Protein AF-A0A643C9S1-F1 (afdb_monomer_lite)

Sequence (107 aa):
MQVHRDAESQLVLQEWKKERKELREMTKGSFSAQFGSLFRIDQNPTYFLWRLSRFADIYMASLSCLLSYDISYTFYPRRTPLQHKLPAWSDRPPAARLPLLQEAQAK

Radius of gyration: 20.93 Å; chains: 1; bounding box: 56×40×50 Å

Organism: Balaenoptera physalus (NCBI:txid9770)

Structure (mmCIF, N/CA/C/O backbone):
data_AF-A0A643C9S1-F1
#
_entry.id   AF-A0A643C9S1-F1
#
loop_
_atom_site.group_PDB
_atom_site.id
_atom_site.type_symbol
_atom_site.label_atom_id
_atom_site.label_alt_id
_atom_site.label_comp_id
_atom_site.label_asym_id
_atom_site.label_entity_id
_atom_site.label_seq_id
_atom_site.pdbx_PDB_ins_code
_atom_site.Cartn_x
_atom_site.Cartn_y
_atom_site.Cartn_z
_atom_site.occupancy
_atom_site.B_iso_or_equiv
_atom_site.auth_seq_id
_atom_site.auth_comp_id
_atom_site.auth_asym_id
_atom_site.auth_atom_id
_atom_site.pdbx_PDB_model_num
ATOM 1 N N . MET A 1 1 ? -29.080 1.070 10.364 1.00 50.12 1 MET A N 1
ATOM 2 C CA . MET A 1 1 ? -27.969 0.913 11.328 1.00 50.12 1 MET A CA 1
ATOM 3 C C . MET A 1 1 ? -28.611 0.576 12.665 1.00 50.12 1 MET A C 1
ATOM 5 O O . MET A 1 1 ? -29.377 1.393 13.157 1.00 50.12 1 MET A O 1
ATOM 9 N N . GLN A 1 2 ? -28.451 -0.648 13.166 1.00 59.34 2 GLN A N 1
ATOM 10 C CA . GLN A 1 2 ? -29.134 -1.090 14.386 1.00 59.34 2 GLN A CA 1
ATOM 11 C C . GLN A 1 2 ? -28.427 -0.450 15.584 1.00 59.34 2 GLN A C 1
ATOM 13 O O . GLN A 1 2 ? -27.274 -0.759 15.873 1.00 59.34 2 GLN A O 1
ATOM 18 N N . VAL A 1 3 ? -29.072 0.539 16.200 1.00 69.25 3 VAL A N 1
ATOM 19 C CA . VAL A 1 3 ? -28.511 1.271 17.338 1.00 69.25 3 VAL A CA 1
ATOM 20 C C . VAL A 1 3 ? -28.886 0.495 18.593 1.00 69.25 3 VAL A C 1
ATOM 22 O O . VAL A 1 3 ? -29.989 0.665 19.108 1.00 69.25 3 VAL A O 1
ATOM 25 N N . HIS A 1 4 ? -27.998 -0.383 19.060 1.00 67.31 4 HIS A N 1
ATOM 26 C CA . HIS A 1 4 ? -28.157 -0.987 20.381 1.00 67.31 4 HIS A CA 1
ATOM 27 C C . HIS A 1 4 ? -27.999 0.109 21.442 1.00 67.31 4 HIS A C 1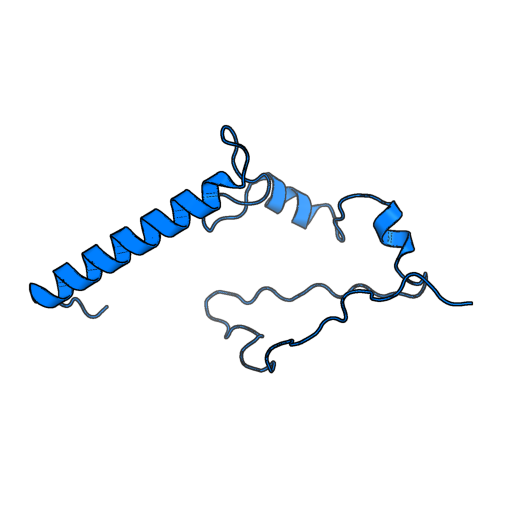
ATOM 29 O O . HIS A 1 4 ? -26.973 0.788 21.505 1.00 67.31 4 HIS A O 1
ATOM 35 N N . ARG A 1 5 ? -29.073 0.350 22.203 1.00 76.25 5 ARG A N 1
ATOM 36 C CA . ARG A 1 5 ? -29.146 1.394 23.239 1.00 76.25 5 ARG A CA 1
ATOM 37 C C . ARG A 1 5 ? -28.885 0.848 24.640 1.00 76.25 5 ARG A C 1
ATOM 39 O O . ARG A 1 5 ? -28.738 1.642 25.563 1.00 76.25 5 ARG A O 1
ATOM 46 N N . ASP A 1 6 ? -28.798 -0.469 24.782 1.00 88.62 6 ASP A N 1
ATOM 47 C CA . ASP A 1 6 ? -28.633 -1.164 26.056 1.00 88.62 6 ASP A CA 1
ATOM 48 C C . ASP A 1 6 ? -27.280 -0.823 26.694 1.00 88.62 6 ASP A C 1
ATOM 50 O O . ASP A 1 6 ? -26.262 -0.780 25.998 1.00 88.62 6 ASP A O 1
ATOM 54 N N . ALA A 1 7 ? -27.244 -0.602 28.009 1.00 85.38 7 ALA A N 1
ATOM 55 C CA . ALA A 1 7 ? -26.022 -0.198 28.714 1.00 85.38 7 ALA A CA 1
ATOM 56 C C . ALA A 1 7 ? -24.876 -1.215 28.542 1.00 85.38 7 ALA A C 1
ATOM 58 O O . ALA A 1 7 ? -23.762 -0.830 28.193 1.00 85.38 7 ALA A O 1
ATOM 59 N N . GLU A 1 8 ? -25.180 -2.510 28.666 1.00 87.44 8 GLU A N 1
ATOM 60 C CA . GLU A 1 8 ? -24.253 -3.629 28.425 1.00 87.44 8 GLU A CA 1
ATOM 61 C C . GLU A 1 8 ? -23.629 -3.567 27.020 1.00 87.44 8 GLU A C 1
ATOM 63 O O . GLU A 1 8 ? -22.413 -3.655 26.846 1.00 87.44 8 GLU A O 1
ATOM 68 N N . SER A 1 9 ? -24.455 -3.327 25.995 1.00 87.38 9 SER A N 1
ATOM 69 C CA . SER A 1 9 ? -23.989 -3.245 24.606 1.00 87.38 9 SER A CA 1
ATOM 70 C C . SER A 1 9 ? -23.060 -2.051 24.370 1.00 87.38 9 SER A C 1
ATOM 72 O O . SER A 1 9 ? -22.099 -2.140 23.602 1.00 87.38 9 SER A O 1
ATOM 74 N N . GLN A 1 10 ? -23.312 -0.932 25.055 1.00 88.12 10 GLN A N 1
ATOM 75 C CA . GLN A 1 10 ? -22.466 0.249 24.961 1.00 88.12 10 GLN A CA 1
ATOM 76 C C . GLN A 1 10 ? -21.112 0.020 25.631 1.00 88.12 10 GLN A C 1
ATOM 78 O O . GLN A 1 10 ? -20.106 0.460 25.076 1.00 88.12 10 GLN A O 1
ATOM 83 N N . LEU A 1 11 ? -21.064 -0.695 26.761 1.00 91.44 11 LEU A N 1
ATOM 84 C CA . LEU A 1 11 ? -19.812 -1.058 27.432 1.00 91.44 11 LEU A CA 1
ATOM 85 C C . LEU A 1 11 ? -18.916 -1.899 26.519 1.00 91.44 11 LEU A C 1
ATOM 87 O O . LEU A 1 11 ? -17.765 -1.529 26.289 1.00 91.44 11 LEU A O 1
ATOM 91 N N . VAL A 1 12 ? -19.470 -2.941 25.894 1.00 92.12 12 VAL A N 1
ATOM 92 C CA . VAL A 1 12 ? -18.739 -3.782 24.931 1.00 92.12 12 VAL A CA 1
ATOM 93 C C . VAL A 1 12 ? -18.207 -2.956 23.753 1.00 92.12 12 VAL A C 1
ATOM 95 O O . VAL A 1 12 ? -17.054 -3.098 23.348 1.00 92.12 12 VAL A O 1
ATOM 98 N N . LEU A 1 13 ? -19.008 -2.029 23.217 1.00 90.44 13 LEU A N 1
ATOM 99 C CA . LEU A 1 13 ? -18.556 -1.142 22.142 1.00 90.44 13 LEU A CA 1
ATOM 100 C C . LEU A 1 13 ? -17.418 -0.208 22.574 1.00 90.44 13 LEU A C 1
ATOM 102 O O . LEU A 1 13 ? -16.575 0.132 21.740 1.00 90.44 13 LEU A O 1
ATOM 106 N N . GLN A 1 14 ? -17.396 0.247 23.828 1.00 91.19 14 GLN A N 1
ATOM 107 C CA . GLN A 1 14 ? -16.298 1.066 24.346 1.00 91.19 14 GLN A CA 1
ATOM 108 C C . GLN A 1 14 ? -15.024 0.240 24.528 1.00 91.19 14 GLN A C 1
ATOM 110 O O . GLN A 1 14 ? -13.961 0.698 24.107 1.00 91.19 14 GLN A O 1
ATOM 115 N N . GLU A 1 15 ? -15.140 -0.983 25.051 1.00 95.31 15 GLU A N 1
ATOM 116 C CA . GLU A 1 15 ? -14.037 -1.947 25.150 1.00 95.31 15 GLU A CA 1
ATOM 117 C C . GLU A 1 15 ? -13.391 -2.161 23.770 1.00 95.31 15 GLU A C 1
ATOM 119 O O . GLU A 1 15 ? -12.204 -1.904 23.578 1.00 95.31 15 GLU A O 1
ATOM 124 N N . TRP A 1 16 ? -14.196 -2.477 22.750 1.00 95.25 16 TRP A N 1
ATOM 125 C CA . TRP A 1 16 ? -13.698 -2.693 21.387 1.00 95.25 16 TRP A CA 1
ATOM 126 C C . TRP A 1 16 ? -13.113 -1.436 20.741 1.00 95.25 16 TRP A C 1
ATOM 128 O O . TRP A 1 16 ? -12.184 -1.508 19.932 1.00 95.25 16 TRP A O 1
ATOM 138 N N . LYS A 1 17 ? -13.649 -0.249 21.051 1.00 92.94 17 LYS A N 1
ATOM 139 C CA . LYS A 1 17 ? -13.064 1.018 20.583 1.00 92.94 17 LYS A CA 1
ATOM 140 C C . LYS A 1 17 ? -11.700 1.264 21.220 1.00 92.94 17 LYS A C 1
ATOM 142 O O . LYS A 1 17 ? -10.808 1.752 20.523 1.00 92.94 17 LYS A O 1
ATOM 147 N N . LYS A 1 18 ? -11.550 0.944 22.507 1.00 95.56 18 LYS A N 1
ATOM 148 C CA . LYS A 1 18 ? -10.292 1.057 23.247 1.00 95.56 18 LYS A CA 1
ATOM 149 C C . LYS A 1 18 ? -9.253 0.092 22.682 1.00 95.56 18 LYS A C 1
ATOM 151 O O . LYS A 1 18 ? -8.199 0.552 22.254 1.00 95.56 18 LYS A O 1
ATOM 156 N N . GLU A 1 19 ? -9.604 -1.182 22.538 1.00 95.38 19 GLU A N 1
ATOM 157 C CA . GLU A 1 19 ? -8.741 -2.206 21.938 1.00 95.38 19 GLU A CA 1
ATOM 158 C C . GLU A 1 19 ? -8.281 -1.796 20.528 1.00 95.38 19 GLU A C 1
ATOM 160 O O . GLU A 1 19 ? -7.090 -1.772 20.212 1.00 95.38 19 GLU A O 1
ATOM 165 N N . ARG A 1 20 ? -9.215 -1.344 19.678 1.00 92.75 20 ARG A N 1
ATOM 166 C CA . ARG A 1 20 ? -8.883 -0.840 18.337 1.00 92.75 20 ARG A CA 1
ATOM 167 C C . ARG A 1 20 ? -7.906 0.335 18.381 1.00 92.75 20 ARG A C 1
ATOM 169 O O . ARG A 1 20 ? -7.083 0.472 17.474 1.00 92.75 20 ARG A O 1
ATOM 176 N N . LYS A 1 21 ? -8.027 1.227 19.366 1.00 90.38 21 LYS A N 1
ATOM 177 C CA . LYS A 1 21 ? -7.129 2.376 19.517 1.00 90.38 21 LYS A CA 1
ATOM 178 C C . LYS A 1 21 ? -5.728 1.916 19.916 1.00 90.38 21 LYS A C 1
ATOM 180 O O . LYS A 1 21 ? -4.768 2.378 19.312 1.00 90.38 21 LYS A O 1
ATOM 185 N N . GLU A 1 22 ? -5.618 0.987 20.857 1.00 93.00 22 GLU A N 1
ATOM 186 C CA . GLU A 1 22 ? -4.338 0.434 21.313 1.00 93.00 22 GLU A CA 1
ATOM 187 C C . GLU A 1 22 ? -3.579 -0.238 20.162 1.00 93.00 22 GLU A C 1
ATOM 189 O O . GLU A 1 22 ? -2.429 0.109 19.894 1.00 93.00 22 GLU A O 1
ATOM 194 N N . LEU A 1 23 ? -4.259 -1.082 19.378 1.00 89.75 23 LEU A N 1
ATOM 195 C CA . LEU A 1 23 ? -3.669 -1.722 18.196 1.00 89.75 23 LEU A CA 1
ATOM 196 C C . LEU A 1 23 ? -3.190 -0.710 17.142 1.00 89.75 23 LEU A C 1
ATOM 198 O O . LEU A 1 23 ? -2.157 -0.908 16.494 1.00 89.75 23 LEU A O 1
ATOM 202 N N . ARG A 1 24 ? -3.922 0.398 16.962 1.00 86.19 24 ARG A N 1
ATOM 203 C CA . ARG A 1 24 ? -3.519 1.469 16.037 1.00 86.19 24 ARG A CA 1
ATOM 204 C C . ARG A 1 24 ? -2.255 2.173 16.508 1.00 86.19 24 ARG A C 1
ATOM 206 O O . ARG A 1 24 ? -1.374 2.402 15.687 1.00 86.19 24 ARG A O 1
ATOM 213 N N . GLU A 1 25 ? -2.159 2.504 17.790 1.00 86.00 25 GLU A N 1
ATOM 214 C CA . GLU A 1 25 ? -0.972 3.165 18.340 1.00 86.00 25 GLU A CA 1
ATOM 215 C C . GLU A 1 25 ? 0.260 2.253 18.286 1.00 86.00 25 GLU A C 1
ATOM 217 O O . GLU A 1 25 ? 1.323 2.694 17.852 1.00 86.00 25 GLU A O 1
ATOM 222 N N . MET A 1 26 ? 0.101 0.957 18.578 1.00 85.81 26 MET A N 1
ATOM 223 C CA . MET A 1 26 ? 1.179 -0.024 18.396 1.00 85.81 26 MET A CA 1
ATOM 224 C C . MET A 1 26 ? 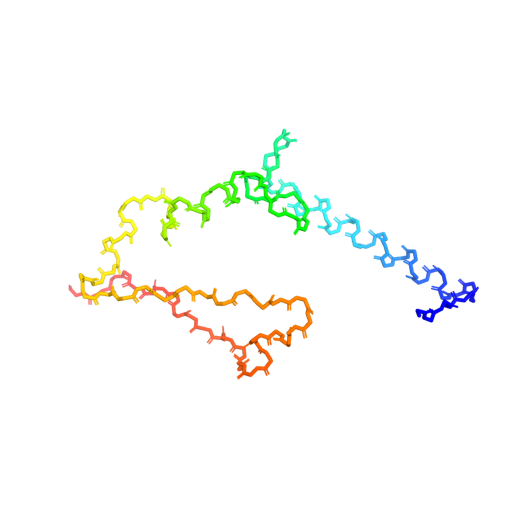1.687 -0.066 16.949 1.00 85.81 26 MET A C 1
ATOM 226 O O . MET A 1 26 ? 2.892 -0.058 16.711 1.00 85.81 26 MET A O 1
ATOM 230 N N . THR A 1 27 ? 0.775 -0.063 15.973 1.00 82.94 27 THR A N 1
ATOM 231 C CA . THR A 1 27 ? 1.138 -0.118 14.545 1.00 82.94 27 THR A CA 1
ATOM 232 C C . THR A 1 27 ? 1.791 1.182 14.062 1.00 82.94 27 THR A C 1
ATOM 234 O O . THR A 1 27 ? 2.676 1.158 13.207 1.00 82.94 27 THR A O 1
ATOM 237 N N . LYS A 1 28 ? 1.383 2.336 14.607 1.00 81.44 28 LYS A N 1
ATOM 238 C CA . LYS A 1 28 ? 1.977 3.641 14.273 1.00 81.44 28 LYS A CA 1
ATOM 239 C C . LYS A 1 28 ? 3.444 3.740 14.686 1.00 81.44 28 LYS A C 1
ATOM 241 O O . LYS A 1 28 ? 4.208 4.391 13.978 1.00 81.44 28 LYS A O 1
ATOM 246 N N . GLY A 1 29 ? 3.841 3.066 15.767 1.00 77.19 29 GLY A N 1
ATOM 247 C CA . GLY A 1 29 ? 5.223 3.051 16.256 1.00 77.19 29 GLY A CA 1
ATOM 248 C C . GLY A 1 29 ? 6.246 2.469 15.271 1.00 77.19 29 GLY A C 1
ATOM 249 O O . GLY A 1 29 ? 7.436 2.728 15.413 1.00 77.19 29 GLY A O 1
ATOM 250 N N . SER A 1 30 ? 5.810 1.717 14.254 1.00 79.88 30 SER A N 1
ATOM 251 C CA . SER A 1 30 ? 6.692 1.183 13.204 1.00 79.88 30 SER A CA 1
ATOM 252 C C . SER A 1 30 ? 7.014 2.186 12.088 1.00 79.88 30 SER A C 1
ATOM 254 O O . SER A 1 30 ? 7.859 1.904 11.240 1.00 79.88 30 SER A O 1
ATOM 256 N N . PHE A 1 31 ? 6.338 3.337 12.051 1.00 83.06 31 PHE A N 1
ATOM 257 C CA . PHE A 1 31 ? 6.543 4.376 11.042 1.00 83.06 31 PHE A CA 1
ATOM 258 C C . PHE A 1 31 ? 7.299 5.578 11.615 1.00 83.06 31 PHE A C 1
ATOM 260 O O . PHE A 1 31 ? 7.501 5.696 12.821 1.00 83.06 31 PHE A O 1
ATOM 267 N N . SER A 1 32 ? 7.715 6.498 10.738 1.00 82.56 32 SER A N 1
ATOM 268 C CA . SER A 1 32 ? 8.348 7.747 11.169 1.00 82.56 32 SER A CA 1
ATOM 269 C C . SER A 1 32 ? 7.450 8.490 12.160 1.00 82.56 32 SER A C 1
ATOM 271 O O . SER A 1 32 ? 6.291 8.766 11.855 1.00 82.56 32 SER A O 1
ATOM 273 N N . ALA A 1 33 ? 8.000 8.871 13.315 1.00 80.75 33 ALA A N 1
ATOM 274 C CA . ALA A 1 33 ? 7.257 9.598 14.343 1.00 80.75 33 ALA A CA 1
ATOM 275 C C . ALA A 1 33 ? 6.770 10.984 13.874 1.00 80.75 33 ALA A C 1
ATOM 277 O O . ALA A 1 33 ? 5.788 11.497 14.400 1.00 80.75 33 ALA A O 1
ATOM 278 N N . GLN A 1 34 ? 7.442 11.591 12.886 1.00 84.44 34 GLN A N 1
ATOM 279 C CA . GLN A 1 34 ? 7.116 12.936 12.396 1.00 84.44 34 GLN A CA 1
ATOM 280 C C . GLN A 1 34 ? 6.110 12.917 11.240 1.00 84.44 34 GLN A C 1
ATOM 282 O O . GLN A 1 34 ? 5.157 13.689 11.239 1.00 84.44 34 GLN A O 1
ATOM 287 N N . PHE A 1 35 ? 6.320 12.041 10.253 1.00 80.19 35 PHE A N 1
ATOM 288 C CA . PHE A 1 35 ? 5.549 12.046 9.001 1.00 80.19 35 PHE A CA 1
ATOM 289 C C . PHE A 1 35 ? 4.675 10.803 8.803 1.00 80.19 35 PHE A C 1
ATOM 291 O O . PHE A 1 35 ? 3.854 10.769 7.888 1.00 80.19 35 PHE A O 1
ATOM 298 N N . GLY A 1 36 ? 4.828 9.777 9.641 1.00 87.81 36 GLY A N 1
ATOM 299 C CA . GLY A 1 36 ? 4.139 8.504 9.476 1.00 87.81 36 GLY A CA 1
ATOM 300 C C . GLY A 1 36 ? 4.572 7.772 8.205 1.00 87.81 36 GLY A C 1
ATOM 301 O O . GLY A 1 36 ? 5.754 7.724 7.859 1.00 87.81 36 GLY A O 1
ATOM 302 N N . SER A 1 37 ? 3.607 7.152 7.525 1.00 90.00 37 SER A N 1
ATOM 303 C CA . SER A 1 37 ? 3.846 6.440 6.271 1.00 90.00 37 SER A CA 1
ATOM 304 C C . SER A 1 37 ? 3.797 7.396 5.081 1.00 90.00 37 SER A C 1
ATOM 306 O O . SER A 1 37 ? 2.839 8.145 4.905 1.00 90.00 37 SER A O 1
ATOM 308 N N . LEU A 1 38 ? 4.780 7.285 4.184 1.00 92.00 38 LEU A N 1
ATOM 309 C CA . LEU A 1 38 ? 4.789 8.027 2.921 1.00 92.00 38 LEU A CA 1
ATOM 310 C C . LEU A 1 38 ? 3.593 7.673 2.023 1.00 92.00 38 LEU A C 1
ATOM 312 O O . LEU A 1 38 ? 3.189 8.481 1.190 1.00 92.00 38 LEU A O 1
ATOM 316 N N . PHE A 1 39 ? 3.016 6.481 2.180 1.00 92.50 39 PHE A N 1
ATOM 317 C CA . PHE A 1 39 ? 1.979 5.960 1.290 1.00 92.50 39 PHE A CA 1
ATOM 318 C C . PHE A 1 39 ? 0.562 6.092 1.846 1.00 92.50 39 PHE A C 1
ATOM 320 O O . PHE A 1 39 ? -0.392 6.091 1.066 1.00 92.50 39 PHE A O 1
ATOM 327 N N . ARG A 1 40 ? 0.388 6.165 3.172 1.00 89.81 40 ARG A N 1
ATOM 328 C CA . ARG A 1 40 ? -0.938 6.142 3.810 1.00 89.81 40 ARG A CA 1
ATOM 329 C C . ARG A 1 40 ? -1.017 7.006 5.064 1.00 89.81 40 ARG A C 1
ATOM 331 O O . ARG A 1 40 ? -0.070 7.090 5.832 1.00 89.81 40 ARG A O 1
ATOM 338 N N . ILE A 1 41 ? -2.202 7.556 5.298 1.00 87.06 41 ILE A N 1
ATOM 339 C CA . ILE A 1 41 ? -2.621 8.178 6.554 1.00 87.06 41 ILE A CA 1
ATOM 340 C C . ILE A 1 41 ? -3.877 7.432 7.010 1.00 87.06 41 ILE A C 1
ATOM 342 O O . ILE A 1 41 ? -4.926 7.510 6.368 1.00 87.06 41 ILE A O 1
ATOM 346 N N . ASP A 1 42 ? -3.753 6.663 8.091 1.00 83.44 42 ASP A N 1
ATOM 347 C CA . ASP A 1 42 ? -4.766 5.718 8.571 1.00 83.44 42 ASP A CA 1
ATOM 348 C C . ASP A 1 42 ? -5.273 4.769 7.466 1.00 83.44 42 ASP A C 1
ATOM 350 O O . ASP A 1 42 ? -4.585 3.832 7.062 1.00 83.44 42 ASP A O 1
ATOM 354 N N . GLN A 1 43 ? -6.496 4.998 6.982 1.00 82.75 43 GLN A N 1
ATOM 355 C CA . GLN A 1 43 ? -7.151 4.195 5.947 1.00 82.75 43 GLN A CA 1
ATOM 356 C C . GLN A 1 43 ? -6.977 4.783 4.544 1.00 82.75 43 GLN A C 1
ATOM 358 O O . GLN A 1 43 ? -7.260 4.109 3.554 1.00 82.75 43 GLN A O 1
ATOM 363 N N . ASN A 1 44 ? -6.509 6.028 4.450 1.00 88.75 44 ASN A N 1
ATOM 364 C CA . ASN A 1 44 ? -6.492 6.781 3.210 1.00 88.75 44 ASN A CA 1
ATOM 365 C C . ASN A 1 44 ? -5.088 6.800 2.588 1.00 88.75 44 ASN A C 1
ATOM 367 O O . ASN A 1 44 ? -4.096 6.965 3.299 1.00 88.75 44 ASN A O 1
ATOM 371 N N . PRO A 1 45 ? -4.971 6.650 1.262 1.00 93.50 45 PRO A N 1
ATOM 372 C CA . PRO A 1 45 ? -3.715 6.871 0.549 1.00 93.50 45 PRO A CA 1
ATOM 373 C C . PRO A 1 45 ? -3.263 8.339 0.634 1.00 93.50 45 PRO A C 1
ATOM 375 O O . PRO A 1 45 ? -4.083 9.258 0.604 1.00 93.50 45 PRO A O 1
ATOM 378 N N . THR A 1 46 ? -1.951 8.567 0.710 1.00 94.69 46 THR A N 1
ATOM 379 C CA . THR A 1 46 ? -1.361 9.915 0.672 1.00 94.69 46 THR A CA 1
ATOM 380 C C . THR A 1 46 ? -1.406 10.506 -0.734 1.00 94.69 46 THR A C 1
ATOM 382 O O . THR A 1 46 ? -1.499 9.790 -1.735 1.00 94.69 46 THR A O 1
ATOM 385 N N . TYR A 1 47 ? -1.248 11.830 -0.831 1.00 95.00 47 TYR A N 1
ATOM 386 C CA . TYR A 1 47 ? -1.064 12.509 -2.116 1.00 95.00 47 TYR A CA 1
ATOM 387 C C . TYR A 1 47 ? 0.098 11.916 -2.930 1.00 95.00 47 TYR A C 1
ATOM 389 O O . TYR A 1 47 ? -0.020 11.752 -4.143 1.00 95.00 47 TYR A O 1
ATOM 397 N N . PHE A 1 48 ? 1.193 11.539 -2.259 1.00 94.94 48 PHE A N 1
ATOM 398 C CA . PHE A 1 48 ? 2.330 10.883 -2.898 1.00 94.94 48 PHE A CA 1
ATO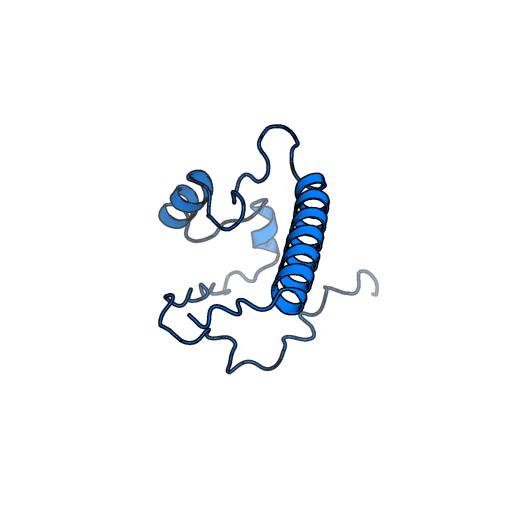M 399 C C . PHE A 1 48 ? 1.924 9.566 -3.570 1.00 94.94 48 PHE A C 1
ATOM 401 O O . PHE A 1 48 ? 2.217 9.378 -4.748 1.00 94.94 48 PHE A O 1
ATOM 408 N N . LEU A 1 49 ? 1.194 8.689 -2.871 1.00 95.00 49 LEU A N 1
ATOM 409 C CA . LEU A 1 49 ? 0.735 7.421 -3.443 1.00 95.00 49 LEU A CA 1
ATOM 410 C C . LEU A 1 49 ? -0.230 7.634 -4.621 1.00 95.00 49 LEU A C 1
ATOM 412 O O . LEU A 1 49 ? -0.123 6.935 -5.630 1.00 95.00 49 LEU A O 1
ATOM 416 N N . TRP A 1 50 ? -1.136 8.614 -4.537 1.00 94.69 50 TRP A N 1
ATOM 417 C CA . TRP A 1 50 ? -2.008 8.971 -5.664 1.00 94.69 50 TRP A CA 1
ATOM 418 C C . TRP A 1 50 ? -1.215 9.424 -6.883 1.00 94.69 50 TRP A C 1
ATOM 420 O O . TRP A 1 50 ? -1.501 8.998 -8.000 1.00 94.69 50 TRP A O 1
ATOM 430 N N . ARG A 1 51 ? -0.220 10.292 -6.667 1.00 96.94 51 ARG A N 1
ATOM 431 C CA . ARG A 1 51 ? 0.642 10.801 -7.729 1.00 96.94 51 ARG A CA 1
ATOM 432 C C . ARG A 1 51 ? 1.417 9.641 -8.354 1.00 96.94 51 ARG A C 1
ATOM 434 O O . ARG A 1 51 ? 1.314 9.433 -9.555 1.00 96.94 51 ARG A O 1
ATOM 441 N N . LEU A 1 52 ? 2.088 8.835 -7.538 1.00 95.19 52 LEU A N 1
ATOM 442 C CA . LEU A 1 52 ? 2.843 7.664 -7.976 1.00 95.19 52 LEU A CA 1
ATOM 443 C C . LEU A 1 52 ? 1.998 6.718 -8.842 1.00 95.19 52 LEU A C 1
ATOM 445 O O . LEU A 1 52 ? 2.404 6.393 -9.950 1.00 95.19 52 LEU A O 1
ATOM 449 N N . SER A 1 53 ? 0.790 6.375 -8.384 1.00 92.19 53 SER A N 1
ATOM 450 C CA . SER A 1 53 ? -0.122 5.463 -9.097 1.00 92.19 53 SER A CA 1
ATOM 451 C C . SER A 1 53 ? -0.601 5.994 -10.454 1.00 92.19 53 SER A C 1
ATOM 453 O O . SER A 1 53 ? -1.142 5.229 -11.244 1.00 92.19 53 SER A O 1
ATOM 455 N N . ARG A 1 54 ? -0.471 7.303 -10.718 1.00 94.19 54 ARG A N 1
ATOM 456 C CA . ARG A 1 54 ? -0.823 7.909 -12.011 1.00 94.19 54 ARG A CA 1
ATOM 457 C C . ARG A 1 54 ? 0.356 8.043 -12.968 1.00 94.19 54 ARG A C 1
ATOM 459 O O . ARG A 1 54 ? 0.118 8.132 -14.165 1.00 94.19 54 ARG A O 1
ATOM 466 N N . PHE A 1 55 ? 1.584 8.139 -12.457 1.0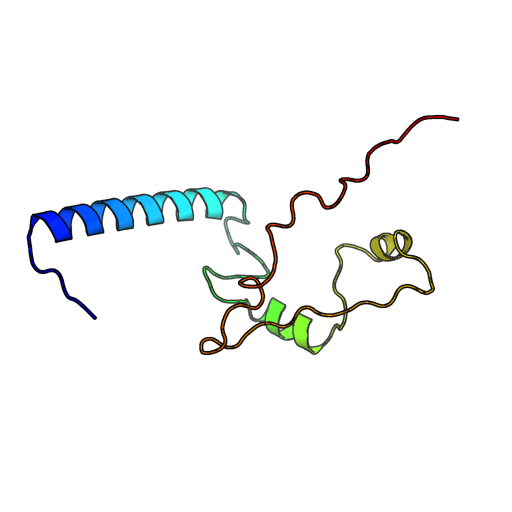0 96.12 55 PHE A N 1
ATOM 467 C CA . PHE A 1 55 ? 2.773 8.399 -13.281 1.00 96.12 55 PHE A CA 1
ATOM 468 C C . PHE A 1 55 ? 3.637 7.166 -13.524 1.00 96.12 55 PHE A C 1
ATOM 470 O O . PHE A 1 55 ? 4.399 7.164 -14.484 1.00 96.12 55 PHE A O 1
ATOM 477 N N . ALA A 1 56 ? 3.554 6.154 -12.664 1.00 95.00 56 ALA A N 1
ATOM 478 C CA . ALA A 1 56 ? 4.346 4.944 -12.786 1.00 95.00 56 ALA A CA 1
ATOM 479 C C . ALA A 1 56 ? 3.431 3.725 -12.899 1.00 95.00 56 ALA A C 1
ATOM 481 O O . ALA A 1 56 ? 2.601 3.490 -12.021 1.00 95.00 56 ALA A O 1
ATOM 482 N N . ASP A 1 57 ? 3.636 2.928 -13.946 1.00 93.31 57 ASP A N 1
ATOM 483 C CA . ASP A 1 57 ? 2.949 1.643 -14.106 1.00 93.31 57 ASP A CA 1
ATOM 484 C C . ASP A 1 57 ? 3.455 0.606 -13.091 1.00 93.31 57 ASP A C 1
ATOM 486 O O . ASP A 1 57 ? 2.696 -0.234 -12.607 1.00 93.31 57 ASP A O 1
ATOM 490 N N . ILE A 1 58 ? 4.745 0.680 -12.738 1.00 93.25 58 ILE A N 1
ATOM 491 C CA . ILE A 1 58 ? 5.404 -0.204 -11.774 1.00 93.25 58 ILE A CA 1
ATOM 492 C C . ILE A 1 58 ? 6.232 0.641 -10.805 1.00 93.25 58 ILE A C 1
ATOM 494 O O . ILE A 1 58 ? 6.977 1.532 -11.210 1.00 93.25 58 ILE A O 1
ATOM 498 N N . TYR A 1 59 ? 6.121 0.334 -9.513 1.00 94.44 59 TYR A N 1
ATOM 499 C CA . TYR A 1 59 ? 6.934 0.927 -8.456 1.00 94.44 59 TYR A CA 1
ATOM 500 C C . TYR A 1 59 ? 7.672 -0.160 -7.674 1.00 94.44 59 TYR A C 1
ATOM 502 O O . TYR A 1 59 ? 7.084 -1.175 -7.298 1.00 94.44 59 TYR A O 1
ATOM 510 N N . MET A 1 60 ? 8.958 0.072 -7.412 1.00 94.50 60 MET A N 1
ATOM 511 C CA . MET A 1 60 ? 9.842 -0.825 -6.668 1.00 94.50 60 MET A CA 1
ATOM 512 C C . MET A 1 60 ? 10.797 -0.005 -5.795 1.00 94.50 60 MET A C 1
ATOM 514 O O . MET A 1 60 ? 10.953 1.197 -6.000 1.00 94.50 60 MET A O 1
ATOM 518 N N . ALA A 1 61 ? 11.468 -0.658 -4.842 1.00 94.62 61 ALA A N 1
ATOM 519 C CA . ALA A 1 61 ? 12.465 0.001 -3.998 1.00 94.62 61 ALA A CA 1
ATOM 520 C C . ALA A 1 61 ? 13.752 0.370 -4.765 1.00 94.62 61 ALA A C 1
ATOM 522 O O . ALA A 1 61 ? 14.375 1.383 -4.463 1.00 94.62 61 ALA A O 1
ATOM 523 N N . SER A 1 62 ? 14.154 -0.445 -5.748 1.00 95.81 62 SER A N 1
ATOM 524 C CA . SER A 1 62 ? 15.340 -0.230 -6.587 1.00 95.81 62 SER A CA 1
ATOM 525 C C . SER A 1 62 ? 15.166 -0.892 -7.956 1.00 95.81 62 SER A C 1
ATOM 527 O O . SER A 1 62 ? 14.413 -1.858 -8.091 1.00 95.81 62 SER A O 1
ATOM 529 N N . LEU A 1 63 ? 15.902 -0.412 -8.963 1.00 93.75 63 LEU A N 1
ATOM 530 C CA . LEU A 1 63 ? 15.949 -1.012 -10.301 1.00 93.75 63 LEU A CA 1
ATOM 531 C C . LEU A 1 63 ? 16.465 -2.452 -10.275 1.00 93.75 63 LEU A C 1
ATOM 533 O O . LEU A 1 63 ? 16.003 -3.277 -11.057 1.00 93.75 63 LEU A O 1
ATOM 537 N N . SER A 1 64 ? 17.358 -2.786 -9.340 1.00 96.75 64 SER A N 1
ATOM 538 C CA . SER A 1 64 ? 17.887 -4.146 -9.200 1.00 96.75 64 SER A CA 1
ATOM 539 C C . SER A 1 64 ? 16.792 -5.179 -8.920 1.00 96.75 64 SER A C 1
ATOM 541 O O . SER A 1 64 ? 16.973 -6.352 -9.228 1.00 96.75 64 SER A O 1
ATOM 543 N N . CYS A 1 65 ? 15.633 -4.764 -8.392 1.00 95.00 65 CYS A N 1
ATOM 544 C CA . CYS A 1 65 ? 14.491 -5.658 -8.213 1.00 95.00 65 CYS A CA 1
ATOM 545 C C . CYS A 1 65 ? 13.967 -6.214 -9.549 1.00 95.00 65 CYS A C 1
ATOM 547 O O . CYS A 1 65 ? 13.438 -7.323 -9.559 1.00 95.00 65 CYS A O 1
ATOM 549 N N . LEU A 1 66 ? 14.140 -5.506 -10.672 1.00 94.44 66 LEU A N 1
ATOM 550 C CA . LEU A 1 66 ? 13.745 -5.996 -11.998 1.00 94.44 66 LEU A CA 1
ATOM 551 C C . LEU A 1 66 ? 14.607 -7.170 -12.471 1.00 94.44 66 LEU A C 1
ATOM 553 O O . LEU A 1 66 ? 14.118 -8.007 -13.218 1.00 94.44 66 LEU A O 1
ATOM 557 N N . LEU A 1 67 ? 15.846 -7.287 -11.980 1.00 95.00 67 LEU A N 1
ATOM 558 C CA . LEU A 1 67 ? 16.748 -8.394 -12.327 1.00 95.00 67 LEU A CA 1
ATOM 559 C C . LEU A 1 67 ? 16.272 -9.747 -11.778 1.00 95.00 67 LEU A C 1
ATOM 561 O O . LEU A 1 67 ? 16.783 -10.784 -12.182 1.00 95.00 67 LEU A O 1
ATOM 565 N N . SER A 1 68 ? 15.304 -9.742 -10.856 1.00 94.94 68 SER A N 1
ATOM 566 C CA . SER A 1 68 ? 14.676 -10.966 -10.344 1.00 94.94 68 SER A CA 1
ATOM 567 C C . SER A 1 68 ? 13.579 -11.530 -11.257 1.00 94.94 68 SER A C 1
ATOM 569 O O . SER A 1 68 ? 13.029 -12.588 -10.959 1.00 94.94 68 SER A O 1
ATOM 571 N N . TYR A 1 69 ? 13.265 -10.845 -12.360 1.00 95.50 69 TYR A N 1
ATOM 572 C CA . TYR A 1 69 ? 12.254 -11.251 -13.332 1.00 95.50 69 TYR A CA 1
ATOM 573 C C . TYR A 1 69 ? 12.905 -11.621 -14.667 1.00 95.50 69 TYR A C 1
ATOM 575 O O . TYR A 1 69 ? 13.944 -11.082 -15.043 1.00 95.50 69 TYR A O 1
ATOM 583 N N . ASP A 1 70 ? 12.265 -12.534 -15.396 1.00 95.50 70 ASP A N 1
ATOM 584 C CA . ASP A 1 70 ? 12.609 -12.823 -16.789 1.00 95.50 70 ASP A CA 1
ATOM 585 C C . ASP A 1 70 ? 12.334 -11.587 -17.669 1.00 95.50 70 ASP A C 1
ATOM 587 O O . ASP A 1 70 ? 11.403 -10.819 -17.415 1.00 95.50 70 ASP A O 1
ATOM 591 N N . ILE A 1 71 ? 13.107 -11.415 -18.739 1.00 94.81 71 ILE A N 1
ATOM 592 C CA . ILE A 1 71 ? 12.910 -10.367 -19.751 1.00 94.81 71 ILE A CA 1
ATOM 593 C C . ILE A 1 71 ? 11.530 -10.496 -20.420 1.00 94.81 71 ILE A C 1
ATOM 595 O O . ILE A 1 71 ? 10.925 -9.497 -20.802 1.00 94.81 71 ILE A O 1
ATOM 599 N N . SER A 1 72 ? 11.010 -11.718 -20.538 1.00 96.12 72 SER A N 1
ATOM 600 C CA . SER A 1 72 ? 9.683 -12.014 -21.092 1.00 96.12 72 SER A CA 1
ATOM 601 C C . SER A 1 72 ? 8.535 -11.880 -20.078 1.00 96.12 72 SER A C 1
ATOM 603 O O . SER A 1 72 ? 7.374 -12.148 -20.404 1.00 96.12 72 SER A O 1
ATOM 605 N N . TYR A 1 73 ? 8.824 -11.464 -18.840 1.00 95.56 73 TYR A N 1
ATOM 606 C CA . TYR A 1 73 ? 7.821 -11.381 -17.786 1.00 95.56 73 TYR A CA 1
ATOM 607 C C . TYR A 1 73 ? 6.786 -10.281 -18.056 1.00 95.56 73 TYR A C 1
ATOM 609 O O . TYR A 1 73 ? 7.113 -9.120 -18.294 1.00 95.56 73 TYR A O 1
ATOM 617 N N . THR A 1 74 ? 5.503 -10.637 -17.956 1.00 95.69 74 THR A N 1
ATOM 618 C CA . THR A 1 74 ? 4.383 -9.697 -18.109 1.00 95.69 74 THR A CA 1
ATOM 619 C C . THR A 1 74 ? 3.773 -9.366 -16.748 1.00 95.69 74 THR A C 1
ATOM 621 O O . THR A 1 74 ? 3.267 -10.249 -16.052 1.00 95.69 74 THR A O 1
ATOM 624 N N . PHE A 1 75 ? 3.777 -8.085 -16.374 1.00 94.31 75 PHE A N 1
ATOM 625 C CA . PHE A 1 75 ? 3.180 -7.606 -15.125 1.00 94.31 75 PHE A CA 1
ATOM 626 C C . PHE A 1 75 ? 1.667 -7.395 -15.273 1.00 94.31 75 PHE A C 1
ATOM 628 O O . PHE A 1 75 ? 1.216 -6.640 -16.132 1.00 94.31 75 PHE A O 1
ATOM 635 N N . TYR A 1 76 ? 0.877 -8.013 -14.389 1.00 92.69 76 TYR A N 1
ATOM 636 C CA . TYR A 1 76 ? -0.581 -7.857 -14.356 1.00 92.69 76 TYR A CA 1
ATOM 637 C C . TYR A 1 76 ? -1.027 -7.061 -13.118 1.00 92.69 76 TYR A C 1
ATOM 639 O O . TYR A 1 76 ? -0.905 -7.564 -11.994 1.00 92.69 76 TYR A O 1
ATOM 647 N N . PRO A 1 77 ? -1.577 -5.841 -13.276 1.00 89.62 77 PRO A N 1
ATOM 648 C CA . PRO A 1 77 ? -2.043 -5.049 -12.145 1.00 89.62 77 PRO A CA 1
ATOM 649 C C . PRO A 1 77 ? -3.265 -5.693 -11.481 1.00 89.62 77 PRO A C 1
ATOM 651 O O . PRO A 1 77 ? -4.186 -6.192 -12.135 1.00 89.62 77 PRO A O 1
ATOM 654 N N . ARG A 1 78 ? -3.305 -5.653 -10.146 1.00 84.06 78 ARG A N 1
ATOM 655 C CA . ARG A 1 78 ? -4.468 -6.120 -9.383 1.00 84.06 78 ARG A CA 1
ATOM 656 C C . ARG A 1 78 ? -5.628 -5.137 -9.516 1.00 84.06 78 ARG A C 1
ATOM 658 O O . ARG A 1 78 ? -5.457 -3.931 -9.375 1.00 84.06 78 ARG A O 1
ATOM 665 N N . ARG A 1 79 ? -6.837 -5.669 -9.713 1.00 83.31 79 ARG A N 1
ATOM 666 C CA . ARG A 1 79 ? -8.070 -4.873 -9.706 1.00 83.31 79 ARG A CA 1
ATOM 667 C C . ARG A 1 79 ? -8.423 -4.454 -8.280 1.00 83.31 79 ARG A C 1
ATOM 669 O O . ARG A 1 79 ? -8.621 -5.312 -7.423 1.00 83.31 79 ARG A O 1
ATOM 676 N N . THR A 1 80 ? -8.571 -3.151 -8.055 1.00 81.88 80 THR A N 1
ATOM 677 C CA . THR A 1 80 ? -9.155 -2.611 -6.820 1.00 81.88 80 THR A CA 1
ATOM 678 C C . THR A 1 80 ? -10.675 -2.550 -6.989 1.00 81.88 80 THR A C 1
ATOM 680 O O . THR A 1 80 ? -11.157 -1.766 -7.812 1.00 81.88 80 THR A O 1
ATOM 683 N N . PRO A 1 81 ? -11.455 -3.390 -6.283 1.00 83.56 81 PRO A N 1
ATOM 684 C CA . PRO A 1 81 ? -12.907 -3.355 -6.383 1.00 83.56 81 PRO A CA 1
ATOM 685 C C . PRO A 1 81 ? -13.443 -2.033 -5.824 1.00 83.56 81 PRO A C 1
ATOM 687 O O . PRO A 1 81 ? -12.924 -1.489 -4.850 1.00 83.56 81 PRO A O 1
ATOM 690 N N . LEU A 1 82 ? -14.499 -1.517 -6.452 1.00 85.81 82 LEU A N 1
ATOM 691 C CA . LEU A 1 82 ? -15.257 -0.389 -5.912 1.00 85.81 82 LEU A CA 1
ATOM 692 C C . LEU A 1 82 ? -16.020 -0.840 -4.662 1.00 85.81 82 LEU A C 1
ATOM 694 O O . LEU A 1 82 ? -16.300 -2.022 -4.514 1.00 85.81 82 LEU A O 1
ATOM 698 N N . GLN A 1 83 ? -16.411 0.095 -3.795 1.00 84.62 83 GLN A N 1
ATOM 699 C CA . GLN A 1 83 ? -17.044 -0.216 -2.501 1.00 84.62 83 GLN A CA 1
ATOM 700 C C . GLN A 1 83 ? -18.303 -1.095 -2.604 1.00 84.62 83 GLN A C 1
ATOM 702 O O . GLN A 1 83 ? -18.578 -1.874 -1.700 1.00 84.62 83 GLN A O 1
ATOM 707 N N . HIS A 1 84 ? -19.057 -0.982 -3.701 1.00 87.88 84 HIS A N 1
ATOM 708 C CA . HIS A 1 84 ? -20.258 -1.786 -3.959 1.00 87.88 84 HIS A CA 1
ATOM 709 C C . HIS A 1 84 ? -19.967 -3.110 -4.684 1.00 87.88 84 HIS A C 1
ATOM 711 O O . HIS A 1 84 ? -20.876 -3.906 -4.901 1.00 87.88 84 HIS A O 1
ATOM 717 N N . LYS A 1 85 ? -18.728 -3.327 -5.134 1.00 83.19 85 LYS A N 1
ATOM 718 C CA . LYS A 1 85 ? -18.319 -4.572 -5.778 1.00 83.19 85 LYS A CA 1
ATOM 719 C C . LYS A 1 85 ? -17.856 -5.530 -4.695 1.00 83.19 85 LYS A C 1
ATOM 721 O O . LYS A 1 85 ? -17.100 -5.141 -3.805 1.00 83.19 85 LYS A O 1
ATOM 726 N N . LEU A 1 86 ? -18.285 -6.784 -4.798 1.00 74.12 86 LEU A N 1
ATOM 727 C CA . LEU A 1 86 ? -17.776 -7.833 -3.927 1.00 74.12 86 LEU A CA 1
ATOM 728 C C . LEU A 1 86 ? -16.247 -7.870 -4.032 1.00 74.12 86 LEU A C 1
ATOM 730 O O . LEU A 1 86 ? -15.701 -7.738 -5.138 1.00 74.12 86 LEU A O 1
ATOM 734 N N . PRO A 1 87 ? -15.537 -7.999 -2.903 1.00 65.81 87 PRO A N 1
ATOM 735 C CA . PRO A 1 87 ? -14.100 -8.103 -2.953 1.00 65.81 87 PRO A CA 1
ATOM 736 C C . PRO A 1 87 ? -13.703 -9.315 -3.799 1.00 65.81 87 PRO A C 1
ATOM 738 O O . PRO A 1 87 ? -14.151 -10.428 -3.545 1.00 65.81 87 PRO A O 1
ATOM 741 N N . ALA A 1 88 ? -12.818 -9.121 -4.777 1.00 58.62 88 ALA A N 1
ATOM 742 C CA . ALA A 1 88 ? -12.372 -10.186 -5.685 1.00 58.62 88 ALA A CA 1
ATOM 743 C C . ALA A 1 88 ? -11.629 -11.352 -4.985 1.00 58.62 88 ALA A C 1
ATOM 745 O O . ALA A 1 88 ? -11.178 -12.284 -5.645 1.00 58.62 88 ALA A O 1
ATOM 746 N N . TRP A 1 89 ? -11.450 -11.290 -3.661 1.00 54.72 89 TRP A N 1
ATOM 747 C CA . TRP A 1 89 ? -10.894 -12.366 -2.844 1.00 54.72 89 TRP A CA 1
ATOM 748 C C . TRP A 1 89 ? -11.951 -13.337 -2.310 1.00 54.72 89 TRP A C 1
ATOM 750 O O . TRP A 1 89 ? -11.559 -14.387 -1.814 1.00 54.72 89 TRP A O 1
ATOM 760 N N . SER A 1 90 ? -13.253 -13.050 -2.441 1.00 52.03 90 SER A N 1
ATOM 761 C CA . SER A 1 90 ? -14.300 -14.015 -2.068 1.00 52.03 90 SER A CA 1
ATOM 762 C C . SER A 1 90 ? -14.257 -15.304 -2.901 1.00 52.03 90 SER A C 1
ATOM 764 O O . SER A 1 90 ? -14.741 -16.323 -2.425 1.00 52.03 90 SER A O 1
ATOM 766 N N . ASP A 1 91 ? -13.594 -15.292 -4.065 1.00 51.50 91 ASP A N 1
ATOM 767 C CA . ASP A 1 91 ? -13.423 -16.468 -4.933 1.00 51.50 91 ASP A CA 1
ATOM 768 C C . ASP A 1 91 ? -12.019 -17.103 -4.860 1.00 51.50 91 ASP A C 1
ATOM 770 O O . ASP A 1 91 ? -11.725 -18.045 -5.597 1.00 51.50 91 ASP A O 1
ATOM 774 N N . ARG A 1 92 ? -11.107 -16.600 -4.010 1.00 46.91 92 ARG A N 1
ATOM 775 C CA . ARG A 1 92 ? -9.743 -17.150 -3.894 1.00 46.91 92 ARG A CA 1
ATOM 776 C C . ARG A 1 92 ? -9.587 -17.903 -2.571 1.00 46.91 92 ARG A C 1
ATOM 778 O O . ARG A 1 92 ? -9.721 -17.270 -1.523 1.00 46.91 92 ARG A O 1
ATOM 785 N N . PRO A 1 93 ? -9.221 -19.202 -2.569 1.00 36.94 93 PRO A N 1
ATOM 786 C CA . PRO A 1 93 ? -8.739 -19.83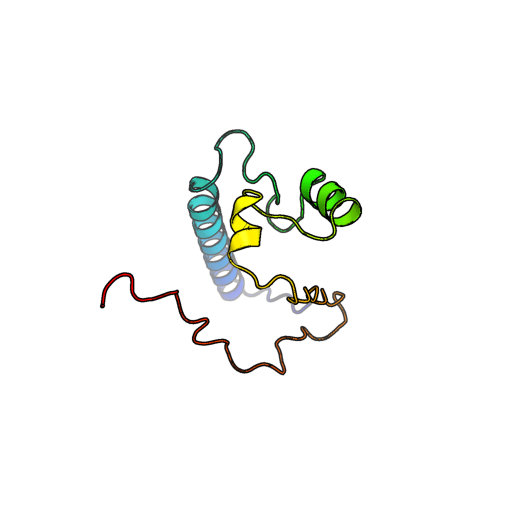0 -1.346 1.00 36.94 93 PRO A CA 1
ATOM 787 C C . PRO A 1 93 ? -7.531 -19.036 -0.817 1.00 36.94 93 PRO A C 1
ATOM 789 O O . PRO A 1 93 ? -6.828 -18.390 -1.612 1.00 36.94 93 PRO A O 1
ATOM 792 N N . PRO A 1 94 ? -7.297 -19.037 0.510 1.00 38.97 94 PRO A N 1
ATOM 793 C CA . PRO A 1 94 ? -6.216 -18.271 1.102 1.00 38.97 94 PRO A CA 1
ATOM 794 C C . PRO A 1 94 ? -4.929 -18.646 0.381 1.00 38.97 94 PRO A C 1
ATOM 796 O O . PRO A 1 94 ? -4.607 -19.827 0.260 1.00 38.97 94 PRO A O 1
ATOM 799 N N . ALA A 1 95 ? -4.217 -17.641 -0.128 1.00 46.59 95 ALA A N 1
ATOM 800 C CA . ALA A 1 95 ? -2.892 -17.812 -0.700 1.00 46.59 95 ALA A CA 1
ATOM 801 C C . ALA A 1 95 ? -1.913 -18.177 0.426 1.00 46.59 95 ALA A C 1
ATOM 803 O O . ALA A 1 95 ? -1.080 -17.378 0.843 1.00 46.59 95 ALA A O 1
ATOM 804 N N . ALA A 1 96 ? -2.045 -19.393 0.947 1.00 44.88 96 ALA A N 1
ATOM 805 C CA . ALA A 1 96 ? -0.968 -20.069 1.613 1.00 44.88 96 ALA A CA 1
ATOM 806 C C . ALA A 1 96 ? 0.113 -20.289 0.551 1.00 44.88 96 ALA A C 1
ATOM 808 O O . ALA A 1 96 ? -0.111 -20.979 -0.441 1.00 44.88 96 ALA A O 1
ATOM 809 N N . ARG A 1 97 ? 1.286 -19.708 0.817 1.00 37.31 97 ARG A N 1
ATOM 810 C CA . ARG A 1 97 ? 2.568 -19.982 0.158 1.00 37.31 97 ARG A CA 1
ATOM 811 C C . ARG A 1 97 ? 2.724 -19.375 -1.241 1.00 37.31 97 ARG A C 1
ATOM 813 O O . ARG A 1 97 ? 2.715 -20.064 -2.253 1.00 37.31 97 ARG A O 1
ATOM 820 N N . LEU A 1 98 ? 3.039 -18.080 -1.279 1.00 39.38 98 LEU A N 1
ATOM 821 C CA . LEU A 1 98 ? 4.169 -17.693 -2.130 1.00 39.38 98 LEU A CA 1
ATOM 822 C C . LEU A 1 98 ? 5.394 -18.420 -1.548 1.00 39.38 98 LEU A C 1
ATOM 824 O O . LEU A 1 98 ? 5.608 -18.293 -0.338 1.00 39.38 98 LEU A O 1
ATOM 828 N N . PRO A 1 99 ? 6.152 -19.216 -2.323 1.00 33.44 99 PRO A N 1
ATOM 829 C CA . PRO A 1 99 ? 7.402 -19.755 -1.829 1.00 33.44 99 PRO A CA 1
ATOM 830 C C . PRO A 1 99 ? 8.317 -18.561 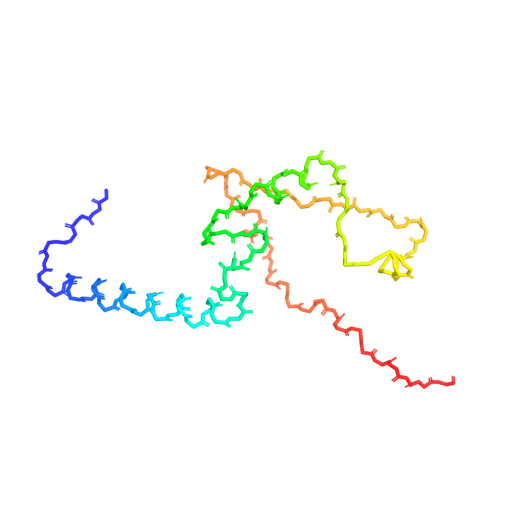-1.573 1.00 33.44 99 PRO A C 1
ATOM 832 O O . PRO A 1 99 ? 8.753 -17.876 -2.498 1.00 33.44 99 PRO A O 1
ATOM 835 N N . LEU A 1 100 ? 8.545 -18.287 -0.289 1.00 35.97 100 LEU A N 1
ATOM 836 C CA . LEU A 1 100 ? 9.750 -17.623 0.167 1.00 35.97 100 LEU A CA 1
ATOM 837 C C . LEU A 1 100 ? 10.905 -18.335 -0.537 1.00 35.97 100 LEU A C 1
ATOM 839 O O . LEU A 1 100 ? 11.001 -19.557 -0.456 1.00 35.97 100 LEU A O 1
ATOM 843 N N . LEU A 1 101 ? 11.690 -17.572 -1.289 1.00 38.34 101 LEU A N 1
ATOM 844 C CA . LEU A 1 101 ? 12.851 -18.026 -2.039 1.00 38.34 101 LEU A CA 1
ATOM 845 C C . LEU A 1 101 ? 13.816 -18.683 -1.042 1.00 38.34 101 LEU A C 1
ATOM 847 O O . LEU A 1 101 ? 14.578 -18.003 -0.359 1.00 38.34 101 LEU A O 1
ATOM 851 N N . GLN A 1 102 ? 13.680 -19.997 -0.878 1.00 32.81 102 GLN A N 1
ATOM 852 C CA . GLN A 1 102 ? 14.546 -20.805 -0.044 1.00 32.81 102 GLN A CA 1
ATOM 853 C C . GLN A 1 102 ? 15.671 -21.333 -0.930 1.00 32.81 102 GLN A C 1
ATOM 855 O O . GLN A 1 102 ? 15.433 -21.815 -2.035 1.00 32.81 102 GLN A O 1
ATOM 860 N N . GLU A 1 103 ? 16.869 -21.258 -0.359 1.00 32.31 103 GLU A N 1
ATOM 861 C CA . GLU A 1 103 ? 18.096 -21.957 -0.749 1.00 32.31 103 GLU A CA 1
ATOM 862 C C . GLU A 1 103 ? 19.035 -21.193 -1.689 1.00 32.31 103 GLU A C 1
ATOM 864 O O . GLU A 1 103 ? 19.201 -21.463 -2.875 1.00 32.31 103 GLU A O 1
ATOM 869 N N . ALA A 1 104 ? 19.774 -20.275 -1.057 1.00 42.75 104 ALA A N 1
ATOM 870 C CA . ALA A 1 104 ? 21.222 -20.318 -1.190 1.00 42.75 104 ALA A CA 1
ATOM 871 C C . ALA A 1 104 ? 21.740 -21.713 -0.771 1.00 42.75 104 ALA A C 1
ATOM 873 O O . ALA A 1 104 ? 21.300 -22.240 0.247 1.00 42.75 104 ALA A O 1
ATOM 874 N N . GLN A 1 105 ? 22.733 -22.215 -1.515 1.00 34.84 105 GLN A N 1
ATOM 875 C CA . GLN A 1 105 ? 23.526 -23.442 -1.309 1.00 34.84 105 GLN A CA 1
ATOM 876 C C . GLN A 1 105 ? 22.932 -24.766 -1.831 1.00 34.84 105 GLN A C 1
ATOM 878 O O . GLN A 1 105 ? 22.192 -25.439 -1.129 1.00 34.84 105 GLN A O 1
ATOM 883 N N . ALA A 1 106 ? 23.378 -25.192 -3.023 1.00 34.00 106 ALA A N 1
ATOM 884 C CA . ALA A 1 106 ? 24.139 -26.440 -3.227 1.00 34.00 106 ALA A CA 1
ATOM 885 C C . ALA A 1 106 ? 24.263 -26.791 -4.725 1.00 34.00 106 ALA A C 1
ATOM 887 O O . ALA A 1 106 ? 23.374 -27.422 -5.296 1.00 34.00 106 ALA A O 1
ATOM 888 N N . LYS A 1 107 ? 25.386 -26.414 -5.344 1.00 31.16 107 LYS A N 1
ATOM 889 C CA . LYS A 1 107 ? 26.331 -27.290 -6.067 1.00 31.16 107 LYS A CA 1
ATOM 890 C C . LYS A 1 107 ? 27.425 -26.455 -6.719 1.00 31.16 107 LYS A C 1
ATOM 892 O O . LYS A 1 107 ? 27.092 -25.386 -7.270 1.00 31.16 107 LYS A O 1
#

Secondary structure (DSSP, 8-state):
------HHHHHHHHHHHHHHHHHHHHHHTTSBTTTB-SSEETTEEPHHHHHHHHH-S---S-GGGGGGS-TT----PPP---TTSPPTTTTS---------------

pLDDT: mean 79.53, std 20.24, range [31.16, 96.94]

Foldseek 3Di:
DDDDPDPVVVVVVVVVVVVVVVVVVVVQVVADPPPGDCADDVPGGDPNVVVCVVPDPDDDPDPVVCVVDDPPDDDDDDDDDDPPDDPPCVPPDPPDDPDPPDDDDDD

InterPro domains:
  IPR008380 HAD-superfamily hydrolase, subfamily IG, 5'-nucleotidase [PF05761] (4-85)
  IPR008380 HAD-superfamily hydrolase, subfamily IG, 5'-nucleotidase [PTHR12103] (6-86)
  IPR036412 HAD-like superfamily [SSF56784] (7-86)